Protein AF-A0A7S1HFX6-F1 (afdb_monomer_lite)

Secondary structure (DSSP, 8-state):
----SEEE----SS-GGGTGGG--HHHHHHHHHTT-EEEE-TTHHHHHHHHHHHSTT---EE---TTTTSS--GGGT---HHHHHHHHHHHHT-----------SSSS------

Radius of gyration: 17.2 Å; chains: 1; bounding box: 52×28×39 Å

InterPro domains:
  IPR003507 Peptidase family S66 [PTHR30237] (2-89)
  IPR027478 Murein tetrapeptide carboxypeptidase, N-terminal [G3DSA:3.40.50.10740] (1-94)
  IPR029062 Class I glutamine amidotransferase-like [SSF52317] (4-95)
  IPR040449 LD-carboxypeptidase, N-terminal [PF02016] (6-55)

pLDDT: mean 91.4, std 12.73, range [41.59, 98.62]

Organism: Hemiselmis andersenii (NCBI:txid464988)

Structure (mmCIF, N/CA/C/O backbone):
data_AF-A0A7S1HFX6-F1
#
_entry.id   AF-A0A7S1HFX6-F1
#
loop_
_atom_site.group_PDB
_atom_site.id
_atom_site.type_symbol
_atom_site.label_atom_id
_atom_site.label_alt_id
_atom_site.label_comp_id
_atom_site.label_asym_id
_atom_site.label_entity_id
_atom_site.label_seq_id
_atom_site.pdbx_PDB_ins_code
_atom_site.Cartn_x
_atom_site.Cartn_y
_atom_site.Cartn_z
_atom_site.occupancy
_atom_site.B_iso_or_equiv
_atom_site.auth_seq_id
_atom_site.auth_comp_id
_atom_site.auth_asym_id
_atom_site.auth_atom_id
_atom_site.pdbx_PDB_model_num
ATOM 1 N N . ASP A 1 1 ? -19.623 -10.969 -1.581 1.00 61.53 1 ASP A N 1
ATOM 2 C CA . ASP A 1 1 ? -18.575 -10.639 -2.570 1.00 61.53 1 ASP A CA 1
ATOM 3 C C . ASP A 1 1 ? -17.332 -11.467 -2.302 1.00 61.53 1 ASP A C 1
ATOM 5 O O . ASP A 1 1 ? -17.150 -11.901 -1.168 1.00 61.53 1 ASP A O 1
ATOM 9 N N . ALA A 1 2 ? -16.518 -11.739 -3.324 1.00 69.69 2 ALA A N 1
ATOM 10 C CA . ALA A 1 2 ? -15.234 -12.410 -3.126 1.00 69.69 2 ALA A CA 1
ATOM 11 C C . ALA A 1 2 ? -14.317 -11.506 -2.284 1.00 69.69 2 ALA A C 1
ATOM 13 O O . ALA A 1 2 ? -14.243 -10.306 -2.547 1.00 69.69 2 ALA A O 1
ATOM 14 N N . ALA A 1 3 ? -13.641 -12.067 -1.281 1.00 81.50 3 ALA A N 1
ATOM 15 C CA . ALA A 1 3 ? -12.688 -11.346 -0.442 1.00 81.50 3 ALA A CA 1
ATOM 16 C C . ALA A 1 3 ? -11.266 -11.644 -0.945 1.00 81.50 3 ALA A C 1
ATOM 18 O O . ALA A 1 3 ? -10.726 -12.706 -0.625 1.00 81.50 3 ALA A O 1
ATOM 19 N N . PRO A 1 4 ? -10.664 -10.783 -1.788 1.00 92.88 4 PRO A N 1
ATOM 20 C CA . PRO A 1 4 ? -9.302 -11.011 -2.239 1.00 92.88 4 PRO A CA 1
ATOM 21 C C . PRO A 1 4 ? -8.341 -10.869 -1.057 1.00 92.88 4 PRO A C 1
ATOM 23 O O . PRO A 1 4 ? -8.528 -10.015 -0.188 1.00 92.88 4 PRO A O 1
ATOM 26 N N . SER A 1 5 ? -7.274 -11.665 -1.048 1.00 95.50 5 SER A N 1
ATOM 27 C CA . SER A 1 5 ? -6.205 -11.520 -0.053 1.00 95.50 5 SER A CA 1
ATOM 28 C C . SER A 1 5 ? -5.451 -10.195 -0.212 1.00 95.50 5 SER A C 1
ATOM 30 O O . SER A 1 5 ? -4.955 -9.646 0.769 1.00 95.50 5 SER A O 1
ATOM 32 N N . VAL A 1 6 ? -5.390 -9.660 -1.438 1.00 97.50 6 VAL A N 1
ATOM 33 C CA . VAL A 1 6 ? -4.736 -8.387 -1.762 1.00 97.50 6 VAL A CA 1
ATOM 34 C C . VAL A 1 6 ? -5.611 -7.566 -2.711 1.00 97.50 6 VAL A C 1
ATOM 36 O O . VAL A 1 6 ? -6.020 -8.054 -3.762 1.00 97.50 6 VAL A O 1
ATOM 39 N N . ALA A 1 7 ? -5.863 -6.309 -2.349 1.00 97.25 7 ALA A N 1
ATOM 40 C CA . ALA A 1 7 ? -6.432 -5.281 -3.214 1.00 97.25 7 ALA A CA 1
ATOM 41 C C . ALA A 1 7 ? -5.319 -4.282 -3.573 1.00 97.25 7 ALA A C 1
ATOM 43 O O . ALA A 1 7 ? -4.963 -3.424 -2.766 1.00 97.25 7 ALA A O 1
ATOM 44 N N . LEU A 1 8 ? -4.738 -4.432 -4.766 1.00 98.06 8 LEU A N 1
ATOM 45 C CA . LEU A 1 8 ? -3.589 -3.650 -5.228 1.00 98.06 8 LEU A CA 1
ATOM 46 C C . LEU A 1 8 ? -4.054 -2.468 -6.086 1.00 98.06 8 LEU A C 1
ATOM 48 O O . LEU A 1 8 ? -4.751 -2.663 -7.084 1.00 98.06 8 LEU A O 1
ATOM 52 N N . ALA A 1 9 ? -3.670 -1.246 -5.720 1.00 98.12 9 ALA A N 1
ATOM 53 C CA . ALA A 1 9 ? -3.963 -0.078 -6.541 1.00 98.12 9 ALA A CA 1
ATOM 54 C C . ALA A 1 9 ? -3.203 -0.140 -7.871 1.00 98.12 9 ALA A C 1
ATOM 56 O O . ALA A 1 9 ? -2.035 -0.521 -7.934 1.00 98.12 9 ALA A O 1
ATOM 57 N N . THR A 1 10 ? -3.878 0.242 -8.955 1.00 97.69 10 THR A N 1
ATOM 58 C CA . THR A 1 10 ? -3.295 0.167 -10.297 1.00 97.69 10 THR A CA 1
ATOM 59 C C . THR A 1 10 ? -2.229 1.231 -10.511 1.00 97.69 10 THR A C 1
ATOM 61 O O . THR A 1 10 ? -1.161 0.927 -11.025 1.00 97.69 10 THR A O 1
ATOM 64 N N . ARG A 1 11 ? -2.498 2.467 -10.094 1.00 97.31 11 ARG A N 1
ATOM 65 C CA . ARG A 1 11 ? -1.602 3.614 -10.253 1.00 97.31 11 ARG A CA 1
ATOM 66 C C . ARG A 1 11 ? -1.871 4.675 -9.194 1.00 97.31 11 ARG A C 1
ATOM 68 O O . ARG A 1 11 ? -2.948 4.707 -8.599 1.00 97.31 11 ARG A O 1
ATOM 75 N N . GLY A 1 12 ? -0.923 5.593 -9.046 1.00 95.81 12 GLY A N 1
ATOM 76 C CA . GLY A 1 12 ? -1.138 6.866 -8.374 1.00 95.81 12 GLY A CA 1
ATOM 77 C C . GLY A 1 12 ? -1.764 7.902 -9.310 1.00 95.81 12 GLY A C 1
ATOM 78 O O . GLY A 1 12 ? -2.454 7.587 -10.287 1.00 95.81 12 GLY A O 1
ATOM 79 N N . GLY A 1 13 ? -1.458 9.172 -9.062 1.00 96.44 13 GLY A N 1
ATOM 80 C CA . GLY A 1 13 ? -1.929 10.295 -9.868 1.00 96.44 13 GLY A CA 1
ATOM 81 C C . GLY A 1 13 ? -2.791 11.238 -9.048 1.00 96.44 13 GLY A C 1
ATOM 82 O O . GLY A 1 13 ? -2.300 11.837 -8.099 1.00 96.44 13 GLY A O 1
ATOM 83 N N . TYR A 1 14 ? -4.047 11.411 -9.452 1.00 97.31 14 TYR A N 1
ATOM 84 C CA . TYR A 1 14 ? -4.958 12.334 -8.791 1.00 97.31 14 TYR A CA 1
ATOM 85 C C . TYR A 1 14 ? -6.418 11.954 -9.030 1.00 97.31 14 TYR A C 1
ATOM 87 O O . TYR A 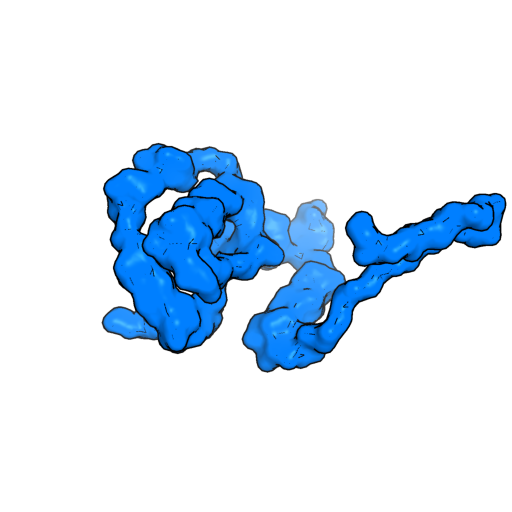1 14 ? -6.864 11.839 -10.174 1.00 97.31 14 TYR A O 1
ATOM 95 N N . GLY A 1 15 ? -7.183 11.839 -7.950 1.00 96.88 15 GLY A N 1
ATOM 96 C CA . GLY A 1 15 ? -8.631 11.686 -8.019 1.00 96.88 15 GLY A CA 1
ATOM 97 C C . GLY A 1 15 ? -9.279 11.220 -6.725 1.00 96.88 15 GLY A C 1
ATOM 98 O O . GLY A 1 15 ? -10.425 11.586 -6.482 1.00 96.88 15 GLY A O 1
ATOM 99 N N . LEU A 1 16 ? -8.568 10.484 -5.867 1.00 97.19 16 LEU A N 1
ATOM 100 C CA . LEU A 1 16 ? -9.168 9.895 -4.665 1.00 97.19 16 LEU A CA 1
ATOM 101 C C . LEU A 1 16 ? -9.713 10.932 -3.693 1.00 97.19 16 LEU A C 1
ATOM 103 O O . LEU A 1 16 ? -10.779 10.725 -3.121 1.00 97.19 16 LEU A O 1
ATOM 107 N N . THR A 1 17 ? -9.051 12.083 -3.579 1.00 97.19 17 THR A N 1
ATOM 108 C CA . THR A 1 17 ? -9.535 13.214 -2.769 1.00 97.19 17 THR A CA 1
ATOM 109 C C . THR A 1 17 ? -10.933 13.699 -3.166 1.00 97.19 17 THR A C 1
ATOM 111 O O . THR A 1 17 ? -11.644 14.236 -2.324 1.00 97.19 17 THR A O 1
ATOM 114 N N . ARG A 1 18 ? -11.363 13.473 -4.414 1.00 97.94 18 ARG A N 1
ATOM 115 C CA . ARG A 1 18 ? -12.700 13.835 -4.921 1.00 97.94 18 ARG A CA 1
ATOM 116 C C . ARG A 1 18 ? -13.777 12.795 -4.623 1.00 97.94 18 ARG A C 1
ATOM 118 O O . ARG A 1 18 ? -14.937 13.034 -4.935 1.00 97.94 18 ARG A O 1
ATOM 125 N N . LEU A 1 19 ? -13.377 11.629 -4.124 1.00 97.19 19 LEU A N 1
ATOM 126 C CA . LEU A 1 19 ? -14.255 10.487 -3.889 1.00 97.19 19 LEU A CA 1
ATOM 127 C C . LEU A 1 19 ? -14.398 10.164 -2.400 1.00 97.19 19 LEU A C 1
ATOM 129 O O . LEU A 1 19 ? -15.217 9.318 -2.059 1.00 97.19 19 LEU A O 1
ATOM 133 N N . LEU A 1 20 ? -13.611 10.793 -1.515 1.00 97.25 20 LEU A N 1
ATOM 134 C CA . LEU A 1 20 ? -13.553 10.444 -0.087 1.00 97.25 20 LEU A CA 1
ATOM 135 C C . LEU A 1 20 ? -14.917 10.526 0.612 1.00 97.25 20 LEU A C 1
ATOM 137 O O . LEU A 1 20 ? -15.191 9.730 1.506 1.00 97.25 20 LEU A O 1
ATOM 141 N N . ASP A 1 21 ? -15.774 11.457 0.197 1.00 96.94 21 ASP A N 1
ATOM 142 C CA . ASP A 1 21 ? -17.133 11.643 0.716 1.00 96.94 21 ASP A CA 1
ATOM 143 C C . ASP A 1 21 ? -18.119 10.552 0.264 1.00 96.94 21 ASP A C 1
ATOM 145 O O . ASP A 1 21 ? -19.181 10.389 0.862 1.00 96.94 21 ASP A O 1
ATOM 149 N N . GLN A 1 22 ? -17.756 9.781 -0.760 1.00 97.88 22 GLN A N 1
ATOM 150 C CA . GLN A 1 22 ? -18.557 8.698 -1.334 1.00 97.88 22 GLN A CA 1
ATOM 151 C C . GLN A 1 22 ? -18.067 7.305 -0.911 1.00 97.88 22 GLN A C 1
ATOM 153 O O . GLN A 1 22 ? -18.690 6.299 -1.255 1.00 97.88 22 GLN A O 1
ATOM 158 N N . ILE A 1 23 ? -16.949 7.218 -0.183 1.00 97.69 23 ILE A N 1
ATOM 159 C CA . ILE A 1 23 ? -16.389 5.941 0.256 1.00 97.69 23 ILE A CA 1
ATOM 160 C C . ILE A 1 23 ? -17.225 5.344 1.391 1.00 97.69 23 ILE A C 1
ATOM 162 O O . ILE A 1 23 ? -17.433 5.947 2.443 1.00 97.69 23 ILE A O 1
ATOM 166 N N . ASP A 1 24 ? -17.618 4.084 1.214 1.00 97.50 24 ASP A N 1
ATOM 167 C CA . ASP A 1 24 ? -18.149 3.260 2.295 1.00 97.50 24 ASP A CA 1
ATOM 168 C C . ASP A 1 24 ? -17.001 2.730 3.173 1.00 97.50 24 ASP A C 1
ATOM 170 O O . ASP A 1 24 ? -16.465 1.631 2.985 1.00 97.50 24 ASP A O 1
ATOM 174 N N . TRP A 1 25 ? -16.618 3.534 4.164 1.00 98.00 25 TRP A N 1
ATOM 175 C CA . TRP A 1 25 ? -15.583 3.189 5.144 1.00 98.00 25 TRP A CA 1
ATOM 176 C C . TRP A 1 25 ? -15.944 1.958 5.992 1.00 98.00 25 TRP A C 1
ATOM 178 O O . TRP A 1 25 ? -15.060 1.277 6.525 1.00 98.00 25 TRP A O 1
ATOM 188 N N . GLY A 1 26 ? -17.241 1.655 6.123 1.00 97.62 26 GLY A N 1
ATOM 189 C CA . GLY A 1 26 ? -17.759 0.464 6.790 1.00 97.62 26 GLY A CA 1
ATOM 190 C C . GLY A 1 26 ? -17.300 -0.803 6.077 1.00 97.62 26 GLY A C 1
ATOM 191 O O . GLY A 1 26 ? -16.662 -1.671 6.685 1.00 97.62 26 GLY A O 1
ATOM 192 N N . ARG A 1 27 ? -17.552 -0.858 4.766 1.00 96.31 27 ARG A N 1
ATOM 193 C CA . ARG A 1 27 ? -17.183 -1.988 3.902 1.00 96.31 27 ARG A CA 1
ATOM 194 C C . ARG A 1 27 ? -15.678 -2.155 3.751 1.00 96.31 27 ARG A C 1
ATOM 196 O O . ARG A 1 27 ? -15.202 -3.288 3.816 1.00 96.31 27 ARG A O 1
ATOM 203 N N . ILE A 1 28 ? -14.922 -1.063 3.615 1.00 96.88 28 ILE A N 1
ATOM 204 C CA . ILE A 1 28 ? -13.454 -1.154 3.551 1.00 96.88 28 ILE A CA 1
ATOM 205 C C . ILE A 1 28 ? -12.904 -1.757 4.844 1.00 96.88 28 ILE A C 1
ATOM 207 O O . ILE A 1 28 ? -12.166 -2.740 4.785 1.00 96.88 28 ILE A O 1
ATOM 211 N N . GLY A 1 29 ? -13.292 -1.236 6.012 1.00 97.50 29 GLY A N 1
ATOM 212 C CA . GLY A 1 29 ? -12.785 -1.783 7.271 1.00 97.50 29 GLY A CA 1
ATOM 213 C C . GLY A 1 29 ? -13.208 -3.237 7.503 1.00 97.50 29 GLY A C 1
ATOM 214 O O . GLY A 1 29 ? -12.376 -4.034 7.920 1.00 97.50 29 GLY A O 1
ATOM 215 N N . HIS A 1 30 ? -14.437 -3.614 7.124 1.00 96.75 30 HIS A N 1
ATOM 216 C CA . HIS A 1 30 ? -14.870 -5.015 7.162 1.00 96.75 30 HIS A CA 1
ATOM 217 C C . HIS A 1 30 ? -13.966 -5.912 6.303 1.00 96.75 30 HIS A C 1
ATOM 219 O O . HIS A 1 30 ? -13.562 -6.976 6.760 1.00 96.75 30 HIS A O 1
ATOM 225 N N . SER A 1 31 ? -13.588 -5.482 5.092 1.00 97.12 31 SER A N 1
ATOM 226 C CA . SER A 1 31 ? -12.674 -6.264 4.245 1.00 97.12 31 SER A CA 1
ATOM 227 C C . SER A 1 31 ? -11.297 -6.468 4.889 1.00 97.12 31 SER A C 1
ATOM 229 O O . SER A 1 31 ? -10.754 -7.568 4.835 1.00 97.12 31 SER A O 1
ATOM 231 N N . ILE A 1 32 ? -10.761 -5.442 5.559 1.00 97.19 32 ILE A N 1
ATOM 232 C CA . ILE A 1 32 ? -9.459 -5.502 6.238 1.00 97.19 32 ILE A CA 1
ATOM 233 C C . ILE A 1 32 ? -9.516 -6.452 7.435 1.00 97.19 32 ILE A C 1
ATOM 235 O O . ILE A 1 32 ? -8.647 -7.307 7.584 1.00 97.19 32 ILE A O 1
ATOM 239 N N . GLU A 1 33 ? -10.572 -6.360 8.245 1.00 96.62 33 GLU A N 1
ATOM 240 C CA . GLU A 1 33 ? -10.823 -7.268 9.374 1.00 96.62 33 GLU A CA 1
ATOM 241 C C . GLU A 1 33 ? -10.953 -8.734 8.921 1.00 96.62 33 GLU A C 1
ATOM 243 O O . GLU A 1 33 ? -10.640 -9.646 9.683 1.00 96.62 33 GLU A O 1
ATOM 248 N N . HIS A 1 34 ? -11.361 -8.962 7.668 1.00 95.81 34 HIS A N 1
ATOM 249 C CA . HIS A 1 34 ? -11.482 -10.288 7.053 1.00 95.81 34 HIS A CA 1
ATOM 250 C C . HIS A 1 34 ? -10.273 -10.666 6.180 1.00 95.81 34 HIS A C 1
ATOM 252 O O . HIS A 1 34 ? -10.331 -11.631 5.418 1.00 95.81 34 HIS A O 1
ATOM 258 N N . GLY A 1 35 ? -9.159 -9.943 6.313 1.00 95.19 35 GLY A N 1
ATOM 259 C CA . GLY A 1 35 ? -7.867 -10.331 5.752 1.00 95.19 35 GLY A CA 1
ATOM 260 C C . GLY A 1 35 ? -7.528 -9.734 4.387 1.00 95.19 35 GLY A C 1
ATOM 261 O O . GLY A 1 35 ? -6.472 -10.061 3.845 1.00 95.19 35 GLY A O 1
ATOM 262 N N . THR A 1 36 ? -8.353 -8.846 3.824 1.00 97.50 36 THR A N 1
ATOM 263 C CA . THR A 1 36 ? -7.977 -8.117 2.605 1.00 97.50 36 THR A CA 1
ATOM 264 C C . THR A 1 36 ? -6.914 -7.069 2.918 1.00 97.50 36 THR A C 1
ATOM 266 O O . THR A 1 36 ? -7.147 -6.110 3.655 1.00 97.50 36 THR A O 1
ATOM 269 N N . ARG A 1 37 ? -5.747 -7.205 2.290 1.00 97.50 37 ARG A N 1
ATOM 270 C CA . ARG A 1 37 ? -4.662 -6.222 2.366 1.00 97.50 37 ARG A CA 1
ATOM 271 C C . ARG A 1 37 ? -4.802 -5.222 1.226 1.00 97.50 37 ARG A C 1
ATOM 273 O O . ARG A 1 37 ? -4.572 -5.563 0.070 1.00 97.50 37 ARG A O 1
ATOM 280 N N . TRP A 1 38 ? -5.196 -3.995 1.546 1.00 98.06 38 TRP A N 1
ATOM 281 C CA . TRP A 1 38 ? -5.209 -2.886 0.589 1.00 98.06 38 TRP A CA 1
ATOM 282 C C . TRP A 1 38 ? -3.801 -2.311 0.464 1.00 98.06 38 TRP A C 1
ATOM 284 O O . 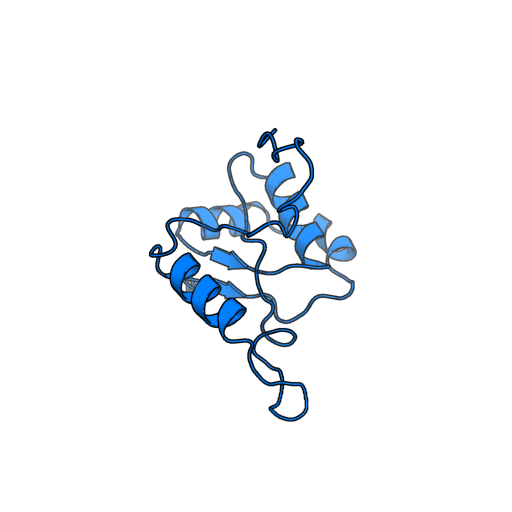TRP A 1 38 ? -3.220 -1.950 1.487 1.00 98.06 38 TRP A O 1
ATOM 294 N N . VAL A 1 39 ? -3.260 -2.245 -0.754 1.00 98.62 39 VAL A N 1
ATOM 295 C CA . VAL A 1 39 ? -1.861 -1.874 -1.015 1.00 98.62 39 VAL A CA 1
ATOM 296 C C . VAL A 1 39 ? -1.774 -0.778 -2.077 1.00 98.62 39 VAL A C 1
ATOM 298 O O . VAL A 1 39 ? -2.405 -0.873 -3.131 1.00 98.62 39 VAL A O 1
ATOM 301 N N . GLY A 1 40 ? -0.951 0.233 -1.812 1.00 98.44 40 GLY A N 1
ATOM 302 C CA . GLY A 1 40 ? -0.476 1.197 -2.807 1.00 98.44 40 GLY A CA 1
ATOM 303 C C . GLY A 1 40 ? 0.167 2.424 -2.162 1.00 98.44 40 GLY A C 1
ATOM 304 O O . GLY A 1 40 ? 0.210 2.538 -0.937 1.00 98.44 40 GLY A O 1
ATOM 305 N N . TYR A 1 41 ? 0.637 3.359 -2.985 1.00 98.19 41 TYR A N 1
ATOM 306 C CA . TYR A 1 41 ? 1.205 4.644 -2.558 1.00 98.19 41 TYR A CA 1
ATOM 307 C C . TYR A 1 41 ? 0.720 5.788 -3.466 1.00 98.19 41 TYR A C 1
ATOM 309 O O . TYR A 1 41 ? -0.170 5.600 -4.300 1.00 98.19 41 TYR A O 1
ATOM 317 N N . SER A 1 42 ? 1.297 6.985 -3.312 1.00 97.94 42 SER A N 1
ATOM 318 C CA . SER A 1 42 ? 0.947 8.184 -4.091 1.00 97.94 42 SER A CA 1
ATOM 319 C C . SER A 1 42 ? -0.478 8.672 -3.770 1.00 97.94 42 SER A C 1
ATOM 321 O O . SER A 1 42 ? -0.793 8.865 -2.600 1.00 97.94 42 SER A O 1
ATOM 323 N N . ASP A 1 43 ? -1.356 8.890 -4.755 1.00 97.94 43 ASP A N 1
ATOM 324 C CA . ASP A 1 43 ? -2.736 9.371 -4.523 1.00 97.94 43 ASP A CA 1
ATOM 325 C C . ASP A 1 43 ? -3.529 8.465 -3.561 1.00 97.94 43 ASP A C 1
ATOM 327 O O . ASP A 1 43 ? -4.408 8.940 -2.839 1.00 97.94 43 ASP A O 1
ATOM 331 N N . LEU A 1 44 ? -3.179 7.170 -3.480 1.00 98.00 44 LEU A N 1
ATOM 332 C CA . LEU A 1 44 ? -3.802 6.231 -2.544 1.00 98.00 44 LEU A CA 1
ATOM 333 C C . LEU A 1 44 ? -3.622 6.643 -1.076 1.00 98.00 44 LEU A C 1
ATOM 335 O O . LEU A 1 44 ? -4.478 6.325 -0.253 1.00 98.00 44 LEU A O 1
ATOM 339 N N . THR A 1 45 ? -2.591 7.425 -0.748 1.00 98.38 45 THR A N 1
ATOM 340 C CA . THR A 1 45 ? -2.373 7.975 0.598 1.00 98.38 45 THR A CA 1
ATOM 341 C C . THR A 1 45 ? -3.588 8.758 1.110 1.00 98.38 45 THR A C 1
ATOM 343 O O . THR A 1 45 ? -3.881 8.728 2.305 1.00 98.38 45 THR A O 1
ATOM 346 N N . ALA A 1 46 ? -4.363 9.402 0.227 1.00 98.25 46 ALA A N 1
ATOM 347 C CA . ALA A 1 46 ? -5.609 10.064 0.617 1.00 98.25 46 ALA A CA 1
ATOM 348 C C . ALA A 1 46 ? -6.643 9.070 1.179 1.00 98.25 46 ALA A C 1
ATOM 350 O O . ALA A 1 46 ? -7.270 9.338 2.205 1.00 98.25 46 ALA A O 1
ATOM 351 N N . LEU A 1 47 ? -6.786 7.903 0.543 1.00 98.06 47 LEU A N 1
ATOM 352 C CA . LEU A 1 47 ? -7.669 6.830 1.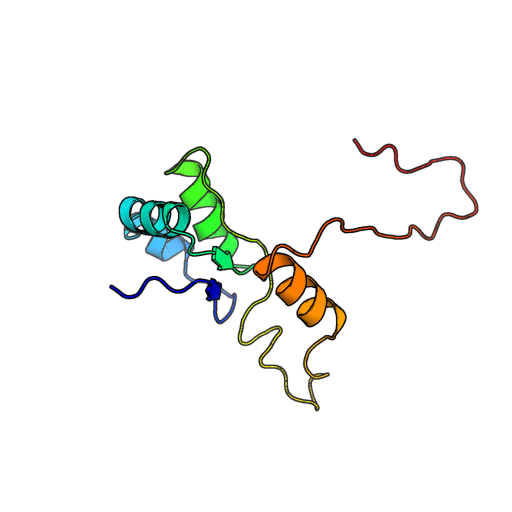003 1.00 98.06 47 LEU A CA 1
ATOM 353 C C . LEU A 1 47 ? -7.155 6.200 2.305 1.00 98.06 47 LEU A C 1
ATOM 355 O O . LEU A 1 47 ? -7.949 5.943 3.208 1.00 98.06 47 LEU A O 1
ATOM 359 N N . GLN A 1 48 ? -5.839 5.994 2.424 1.00 98.31 48 GLN A N 1
ATOM 360 C CA . GLN A 1 48 ? -5.207 5.442 3.630 1.00 98.31 48 GLN A CA 1
ATOM 361 C C . GLN A 1 48 ? -5.453 6.344 4.848 1.00 98.31 48 GLN A C 1
ATOM 363 O O . GLN A 1 48 ? -5.915 5.877 5.890 1.00 98.31 48 GLN A O 1
ATOM 368 N N . ASN A 1 49 ? -5.226 7.650 4.695 1.00 98.25 49 ASN A N 1
ATOM 369 C CA . ASN A 1 49 ? -5.484 8.632 5.746 1.00 98.25 49 ASN A CA 1
ATOM 370 C C . ASN A 1 49 ? -6.978 8.737 6.077 1.00 98.25 49 ASN A C 1
ATOM 372 O O . ASN A 1 49 ? -7.343 8.822 7.250 1.00 98.25 49 ASN A O 1
ATOM 376 N N . GLY A 1 50 ? -7.847 8.682 5.061 1.00 98.00 50 GLY A N 1
ATOM 377 C CA . GLY A 1 50 ? -9.296 8.625 5.257 1.00 98.00 50 GLY A CA 1
ATOM 378 C C . GLY A 1 50 ? -9.719 7.409 6.084 1.00 98.00 50 GLY A C 1
ATOM 379 O O . GLY A 1 50 ? -10.470 7.553 7.049 1.00 98.00 50 GLY A O 1
ATOM 380 N N . LEU A 1 51 ? -9.168 6.224 5.797 1.00 98.44 51 LEU A N 1
ATOM 381 C CA . LEU A 1 51 ? -9.445 5.028 6.590 1.00 98.44 51 LEU A CA 1
ATOM 382 C C . LEU A 1 51 ? -9.029 5.221 8.049 1.00 98.44 51 LEU A C 1
ATOM 384 O O . LEU A 1 51 ? -9.838 4.951 8.930 1.00 98.44 51 LEU A O 1
ATOM 388 N N . ILE A 1 52 ? -7.814 5.707 8.313 1.00 97.94 52 ILE A N 1
ATOM 389 C CA . ILE A 1 52 ? -7.324 5.925 9.686 1.00 97.94 52 ILE A CA 1
ATOM 390 C C . ILE A 1 52 ? -8.238 6.904 10.441 1.00 97.94 52 ILE A C 1
ATOM 392 O O . ILE A 1 52 ? -8.541 6.691 11.619 1.00 97.94 52 ILE A O 1
ATOM 396 N N . ALA A 1 53 ? -8.725 7.948 9.764 1.00 97.62 53 ALA A N 1
ATOM 397 C CA . ALA A 1 53 ? -9.644 8.923 10.345 1.00 97.62 53 ALA A CA 1
ATOM 398 C C . ALA A 1 53 ? -11.023 8.322 10.682 1.00 97.62 53 ALA A C 1
ATOM 400 O O . ALA A 1 53 ? -11.587 8.628 11.735 1.00 97.62 53 ALA A O 1
ATOM 401 N N . HIS A 1 54 ? -11.560 7.455 9.819 1.00 97.94 54 HIS A N 1
ATOM 402 C CA . HIS A 1 54 ? -12.904 6.885 9.968 1.00 97.94 54 HIS A CA 1
ATOM 403 C C . HIS A 1 54 ? -12.948 5.547 10.729 1.00 97.94 54 HIS A C 1
ATOM 405 O O . HIS A 1 54 ? -13.989 5.188 11.281 1.00 97.94 54 HIS A O 1
ATOM 411 N N . ARG A 1 55 ? -11.844 4.794 10.774 1.00 97.69 55 ARG A N 1
ATOM 412 C CA . ARG A 1 55 ? -11.737 3.439 11.340 1.00 97.69 55 ARG A CA 1
ATOM 413 C C . ARG A 1 55 ? -10.459 3.302 12.170 1.00 97.69 55 ARG A C 1
ATOM 415 O O . ARG A 1 55 ? -9.457 2.743 11.732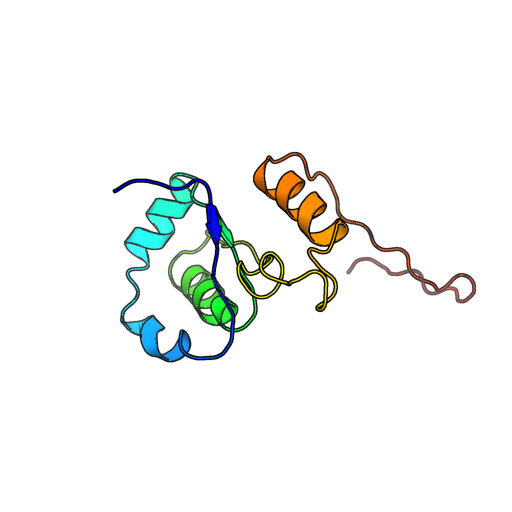 1.00 97.69 55 ARG A O 1
ATOM 422 N N . LYS A 1 56 ? -10.513 3.804 13.406 1.00 95.50 56 LYS A N 1
ATOM 423 C CA . LYS A 1 56 ? -9.392 3.741 14.357 1.00 95.50 56 LYS A CA 1
ATOM 424 C C . LYS A 1 56 ? -8.900 2.305 14.552 1.00 95.50 56 LYS A C 1
ATOM 426 O O . LYS A 1 56 ? -9.702 1.398 14.747 1.00 95.50 56 LYS A O 1
ATOM 431 N N . GLY A 1 57 ? -7.581 2.130 14.552 1.00 96.81 57 GLY A N 1
ATOM 432 C CA . GLY A 1 57 ? -6.934 0.826 14.722 1.00 96.81 57 GLY A CA 1
ATOM 433 C C . GLY A 1 57 ? -6.830 -0.004 13.441 1.00 96.81 57 GLY A C 1
ATOM 434 O O . GLY A 1 57 ? -6.182 -1.044 13.470 1.00 96.81 57 GLY A O 1
ATOM 435 N N . LEU A 1 58 ? -7.410 0.451 12.324 1.00 97.94 58 LEU A N 1
ATOM 436 C CA . LEU A 1 58 ? -7.203 -0.158 11.012 1.00 97.94 58 LEU A CA 1
ATOM 437 C C . LEU A 1 58 ? -6.201 0.655 10.190 1.00 97.94 58 LEU A C 1
ATOM 439 O O . LEU A 1 58 ? -6.133 1.880 10.293 1.00 97.94 58 LEU A O 1
ATOM 443 N N . ALA A 1 59 ? -5.445 -0.045 9.348 1.00 97.25 59 ALA A N 1
ATOM 444 C CA . ALA A 1 59 ? -4.485 0.543 8.428 1.00 97.25 59 ALA A CA 1
ATOM 445 C C . ALA A 1 59 ? -4.470 -0.224 7.101 1.00 97.25 59 ALA A C 1
ATOM 447 O O . ALA A 1 59 ? -4.859 -1.390 7.023 1.00 97.25 59 ALA A O 1
ATOM 448 N N . MET A 1 60 ? -4.007 0.460 6.060 1.00 97.88 60 MET A N 1
ATOM 449 C CA . MET A 1 60 ? -3.668 -0.128 4.766 1.00 97.88 60 MET A CA 1
ATOM 450 C C . MET A 1 60 ? -2.144 -0.211 4.630 1.00 97.88 60 MET A C 1
ATOM 452 O O . MET A 1 60 ? -1.408 0.413 5.393 1.00 97.88 60 MET A 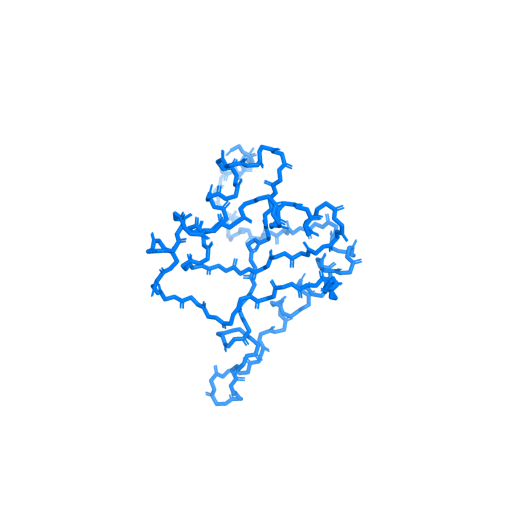O 1
ATOM 456 N N . TRP A 1 61 ? -1.673 -0.941 3.626 1.00 97.69 61 TRP A N 1
ATOM 457 C CA . TRP A 1 61 ? -0.256 -1.076 3.317 1.00 97.69 61 TRP A CA 1
ATOM 458 C C . TRP A 1 61 ? 0.190 0.030 2.360 1.00 97.69 61 TRP A C 1
ATOM 460 O O . TRP A 1 61 ? -0.357 0.171 1.263 1.00 97.69 61 TRP A O 1
ATOM 470 N N . SER A 1 62 ? 1.217 0.782 2.758 1.00 97.31 62 SER A N 1
ATOM 471 C CA . SER A 1 62 ? 1.974 1.624 1.831 1.00 97.31 62 SER A CA 1
ATOM 472 C C . SER A 1 62 ? 2.974 0.739 1.093 1.00 97.31 62 SER A C 1
ATOM 474 O O . SER A 1 62 ? 3.921 0.240 1.696 1.00 97.31 62 SER A O 1
ATOM 476 N N . GLY A 1 63 ? 2.713 0.466 -0.181 1.00 97.06 63 GLY A N 1
ATOM 477 C CA . GLY A 1 63 ? 3.452 -0.520 -0.973 1.00 97.06 63 GLY A CA 1
ATOM 478 C C . GLY A 1 63 ? 3.241 -0.314 -2.472 1.00 97.06 63 GLY A C 1
ATOM 479 O O . GLY A 1 63 ? 2.593 0.664 -2.832 1.00 97.06 63 GLY A O 1
ATOM 480 N N . PRO A 1 64 ? 3.768 -1.199 -3.335 1.00 98.19 64 PRO A N 1
ATOM 481 C CA . PRO A 1 64 ? 3.840 -0.985 -4.782 1.00 98.19 64 PRO A CA 1
ATOM 482 C C . PRO A 1 64 ? 2.471 -0.819 -5.458 1.00 98.19 64 PRO A C 1
ATOM 484 O O . PRO A 1 64 ? 1.427 -1.189 -4.918 1.00 98.19 64 PRO A O 1
ATOM 487 N N . LEU A 1 65 ? 2.489 -0.276 -6.670 1.00 98.31 65 LEU A N 1
ATOM 488 C CA . LEU A 1 65 ? 1.367 -0.111 -7.585 1.00 98.31 65 LEU A CA 1
ATOM 489 C C . LEU A 1 65 ? 1.479 -1.106 -8.743 1.00 98.31 65 LEU A C 1
ATOM 491 O O . LEU A 1 65 ? 2.567 -1.414 -9.232 1.00 98.31 65 LEU A O 1
ATOM 495 N N . ALA A 1 66 ? 0.334 -1.586 -9.229 1.00 97.81 66 ALA A N 1
ATOM 496 C CA . ALA A 1 66 ? 0.312 -2.628 -10.252 1.00 97.81 66 ALA A CA 1
ATOM 497 C C . ALA A 1 66 ? 0.959 -2.182 -11.573 1.00 97.81 66 ALA A C 1
ATOM 499 O O . ALA A 1 66 ? 1.703 -2.950 -12.170 1.00 97.81 66 ALA A O 1
ATOM 500 N N . CYS A 1 67 ? 0.678 -0.962 -12.038 1.00 96.94 67 CYS A N 1
ATOM 501 C CA . CYS A 1 67 ? 1.215 -0.447 -13.295 1.00 96.94 67 CYS A CA 1
ATOM 502 C C . CYS A 1 67 ? 2.627 0.118 -13.128 1.00 96.94 67 CYS A C 1
ATOM 504 O O . CYS A 1 67 ? 3.484 -0.173 -13.956 1.00 96.94 67 CYS A O 1
ATOM 506 N N . ASP A 1 68 ? 2.866 0.897 -12.070 1.00 95.06 68 ASP A N 1
ATOM 507 C CA . ASP A 1 68 ? 4.113 1.658 -11.935 1.00 95.06 68 ASP A CA 1
ATOM 508 C C . ASP A 1 68 ? 5.294 0.793 -11.458 1.00 95.06 68 ASP A C 1
ATOM 510 O O . ASP A 1 68 ? 6.427 1.092 -11.826 1.00 95.06 68 ASP A O 1
ATOM 514 N N . ASP A 1 69 ? 5.055 -0.295 -10.711 1.00 97.19 69 ASP A N 1
ATOM 515 C CA . ASP A 1 69 ? 6.135 -1.150 -10.185 1.00 97.19 69 ASP A CA 1
ATOM 516 C C . ASP A 1 69 ? 6.146 -2.558 -10.792 1.00 97.19 69 ASP A C 1
ATOM 518 O O . ASP A 1 69 ? 7.212 -3.085 -11.107 1.00 97.19 69 ASP A O 1
ATOM 522 N N . PHE A 1 70 ? 4.974 -3.168 -11.006 1.00 97.81 70 PHE A N 1
ATOM 523 C CA . PHE A 1 70 ? 4.873 -4.524 -11.573 1.00 97.81 70 PHE A CA 1
ATOM 524 C C . PHE A 1 70 ? 4.536 -4.565 -13.069 1.00 97.81 70 PHE A C 1
ATOM 526 O O . PHE A 1 70 ? 4.613 -5.627 -13.684 1.00 97.81 70 PHE A O 1
ATOM 533 N N . GLY A 1 71 ? 4.160 -3.429 -13.660 1.00 96.50 71 GLY A N 1
ATOM 534 C CA . GLY A 1 71 ? 3.728 -3.323 -15.055 1.00 96.50 71 GLY A CA 1
ATOM 535 C C . GLY A 1 71 ? 4.797 -2.805 -16.014 1.00 96.50 71 GLY A C 1
ATOM 536 O O . GLY A 1 71 ? 4.514 -2.664 -17.203 1.00 96.50 71 GLY A O 1
ATOM 537 N N . ARG A 1 72 ? 6.002 -2.507 -15.515 1.00 94.94 72 ARG A N 1
ATOM 538 C CA . ARG A 1 72 ? 7.106 -1.953 -16.307 1.00 94.94 72 ARG A CA 1
ATOM 539 C C . ARG A 1 72 ? 7.605 -2.972 -17.324 1.00 94.94 72 ARG A C 1
ATOM 541 O O . ARG A 1 72 ? 7.869 -4.126 -16.990 1.00 94.94 72 ARG A O 1
ATOM 548 N N . SER A 1 73 ? 7.778 -2.532 -18.565 1.00 96.50 73 SER A N 1
ATOM 549 C CA . SER A 1 73 ? 8.434 -3.335 -19.596 1.00 96.50 73 SER A CA 1
ATOM 550 C C . SER A 1 73 ? 9.937 -3.467 -19.335 1.00 96.50 73 SER A C 1
ATOM 552 O O . SER A 1 73 ? 10.536 -2.643 -18.645 1.00 96.50 73 SER A O 1
ATOM 554 N N . GLU A 1 74 ? 10.584 -4.4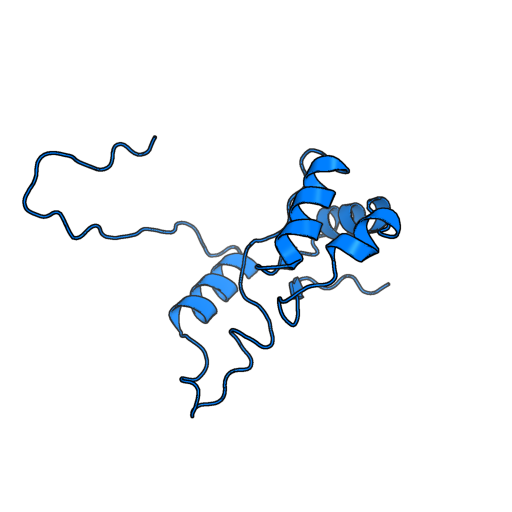49 -19.967 1.00 95.75 74 GLU A N 1
ATOM 555 C CA . GLU A 1 74 ? 12.051 -4.591 -19.938 1.00 95.75 74 GLU A CA 1
ATOM 556 C C . GLU A 1 74 ? 12.772 -3.308 -20.389 1.00 95.75 74 GLU A C 1
ATOM 558 O O . GLU A 1 74 ? 13.788 -2.918 -19.820 1.00 95.75 74 GLU A O 1
ATOM 563 N N . ALA A 1 75 ? 12.214 -2.595 -21.375 1.00 96.44 75 ALA A N 1
ATOM 564 C CA . ALA A 1 75 ? 12.760 -1.322 -21.850 1.00 96.44 75 ALA A CA 1
ATOM 565 C C . ALA A 1 75 ? 12.666 -0.197 -20.800 1.00 96.44 75 ALA A C 1
ATOM 567 O O . ALA A 1 75 ? 13.464 0.737 -20.818 1.00 96.44 75 ALA A O 1
ATOM 568 N N . GLU A 1 76 ? 11.711 -0.294 -19.876 1.00 93.94 76 GLU A N 1
ATOM 569 C CA . GLU A 1 76 ? 11.516 0.625 -18.752 1.00 93.94 76 GLU A CA 1
ATOM 570 C C . GLU A 1 76 ? 12.245 0.152 -17.486 1.00 93.94 76 GLU A C 1
ATOM 572 O O . GLU A 1 76 ? 12.037 0.725 -16.418 1.00 93.94 76 GLU A O 1
ATOM 577 N N . GLY A 1 77 ? 13.102 -0.869 -17.585 1.00 93.75 77 GLY A N 1
ATOM 578 C CA . GLY A 1 77 ? 13.872 -1.420 -16.468 1.00 93.75 77 GLY A CA 1
ATOM 579 C C . GLY A 1 77 ? 13.238 -2.632 -15.782 1.00 93.75 77 GLY A C 1
ATOM 580 O O . GLY A 1 77 ? 13.798 -3.099 -14.796 1.00 93.75 77 GLY A O 1
ATOM 581 N N . GLY A 1 78 ? 12.115 -3.143 -16.298 1.00 95.69 78 GLY A N 1
ATOM 582 C CA . GLY A 1 78 ? 11.447 -4.339 -15.789 1.00 95.69 78 GLY A CA 1
ATOM 583 C C . GLY A 1 78 ? 10.925 -4.194 -14.357 1.00 95.69 78 GLY A C 1
ATOM 584 O O . GLY A 1 78 ? 10.808 -3.091 -13.815 1.00 95.69 78 GLY A O 1
ATOM 585 N N . VAL A 1 79 ? 10.588 -5.331 -13.750 1.00 97.50 79 VAL A N 1
ATOM 586 C CA . VAL A 1 79 ? 10.182 -5.401 -12.343 1.00 97.50 79 VAL A CA 1
ATOM 587 C C . VAL A 1 79 ? 11.424 -5.399 -11.460 1.00 97.50 79 VAL A C 1
ATOM 589 O O . VAL A 1 79 ? 12.262 -6.293 -11.566 1.00 97.50 79 VAL A O 1
ATOM 592 N N . ASP A 1 80 ? 11.507 -4.429 -10.553 1.00 97.06 80 ASP A N 1
ATOM 593 C CA . ASP A 1 80 ? 12.573 -4.370 -9.556 1.00 97.06 80 ASP A CA 1
ATOM 594 C C . ASP A 1 80 ? 12.496 -5.574 -8.602 1.00 97.06 80 ASP A C 1
ATOM 596 O O . ASP A 1 80 ? 11.473 -5.824 -7.955 1.00 97.06 80 ASP A O 1
ATOM 600 N N . GLU A 1 81 ? 13.589 -6.333 -8.522 1.00 96.69 81 GLU A N 1
ATOM 601 C CA . GLU A 1 81 ? 13.644 -7.582 -7.758 1.00 96.69 81 GLU A CA 1
ATOM 602 C C . GLU A 1 81 ? 13.467 -7.340 -6.258 1.00 96.69 81 GLU A C 1
ATOM 604 O O . GLU A 1 81 ? 12.745 -8.090 -5.606 1.00 96.69 81 GLU A O 1
ATOM 609 N N . VAL A 1 82 ? 14.043 -6.256 -5.727 1.00 95.06 82 VAL A N 1
ATOM 610 C CA . VAL A 1 82 ? 13.929 -5.903 -4.304 1.00 95.06 82 VAL A CA 1
ATOM 611 C C . VAL A 1 82 ? 12.475 -5.600 -3.950 1.00 95.06 82 VAL A C 1
ATOM 613 O O . VAL A 1 82 ? 11.944 -6.133 -2.979 1.00 95.06 82 VAL A O 1
ATOM 616 N N . THR A 1 83 ? 11.797 -4.796 -4.768 1.00 96.06 83 THR A N 1
ATOM 617 C CA . THR A 1 83 ? 10.381 -4.456 -4.593 1.00 96.06 83 THR A CA 1
ATOM 618 C C . THR A 1 83 ? 9.501 -5.699 -4.652 1.00 96.06 83 THR A C 1
ATOM 620 O O . THR A 1 83 ? 8.642 -5.887 -3.788 1.00 96.06 83 THR A O 1
ATOM 623 N N . ARG A 1 84 ? 9.722 -6.571 -5.645 1.00 97.06 84 ARG A N 1
ATOM 624 C CA . ARG A 1 84 ? 9.000 -7.842 -5.788 1.00 97.06 84 ARG A CA 1
ATOM 625 C C . ARG A 1 84 ? 9.186 -8.724 -4.559 1.00 97.06 84 ARG A C 1
ATOM 627 O O . ARG A 1 84 ? 8.193 -9.180 -3.994 1.00 97.06 84 ARG A O 1
ATOM 634 N N . ASP A 1 85 ? 10.429 -8.964 -4.161 1.00 96.06 85 ASP A N 1
ATOM 635 C CA . ASP A 1 85 ? 10.751 -9.926 -3.110 1.00 96.06 85 ASP A CA 1
ATOM 636 C C . ASP A 1 85 ? 10.258 -9.424 -1.750 1.00 96.06 85 ASP A C 1
ATOM 638 O O . ASP A 1 85 ? 9.521 -10.140 -1.071 1.00 96.06 85 ASP A O 1
ATOM 642 N N . CYS A 1 86 ? 10.496 -8.150 -1.414 1.00 96.25 86 CYS A N 1
ATOM 643 C CA . CYS A 1 86 ? 9.947 -7.547 -0.198 1.00 96.25 86 CYS A CA 1
ATOM 644 C C . CYS A 1 86 ? 8.410 -7.564 -0.177 1.00 96.25 86 CYS A C 1
ATOM 646 O O . CYS A 1 86 ? 7.809 -7.808 0.870 1.00 96.25 86 CYS A O 1
ATOM 648 N N . PHE A 1 87 ? 7.747 -7.323 -1.314 1.00 97.25 87 PHE A N 1
ATOM 649 C CA . PHE A 1 87 ? 6.287 -7.391 -1.390 1.00 97.25 87 PHE A CA 1
ATOM 650 C C . PHE A 1 87 ? 5.766 -8.814 -1.155 1.00 97.25 87 PHE A C 1
ATOM 652 O O . PHE A 1 87 ? 4.819 -9.000 -0.388 1.00 97.25 87 PHE A O 1
ATOM 659 N N . VAL A 1 88 ? 6.379 -9.825 -1.776 1.00 96.88 88 VAL A N 1
ATOM 660 C CA . VAL A 1 88 ? 5.995 -11.234 -1.593 1.00 96.88 88 VAL A CA 1
ATOM 661 C C . VAL A 1 88 ? 6.217 -11.677 -0.148 1.00 96.88 88 VAL A C 1
ATOM 663 O O . VAL A 1 88 ? 5.332 -12.302 0.441 1.00 96.88 88 VAL A O 1
ATOM 666 N N . GLU A 1 89 ? 7.345 -11.319 0.459 1.00 96.81 89 GLU A N 1
ATOM 667 C CA . GLU A 1 89 ? 7.622 -11.602 1.869 1.00 96.81 89 GLU A CA 1
ATOM 668 C C . GLU A 1 89 ? 6.605 -10.912 2.790 1.00 96.81 89 GLU A C 1
ATOM 670 O O . GLU A 1 89 ? 6.031 -11.554 3.671 1.00 96.81 89 GLU A O 1
ATOM 675 N N . ALA A 1 90 ? 6.287 -9.636 2.548 1.00 96.12 90 ALA A N 1
ATOM 676 C CA . ALA A 1 90 ? 5.294 -8.905 3.335 1.00 96.12 90 ALA A CA 1
ATOM 677 C C . ALA A 1 90 ? 3.892 -9.525 3.217 1.00 96.12 90 ALA A C 1
ATOM 679 O O . ALA A 1 90 ? 3.197 -9.714 4.216 1.00 96.12 90 ALA A O 1
ATOM 680 N N . MET A 1 91 ? 3.463 -9.875 2.000 1.00 96.31 91 MET A N 1
ATOM 681 C CA . MET A 1 91 ? 2.133 -10.443 1.760 1.00 96.31 91 MET A CA 1
ATOM 682 C C . MET A 1 91 ? 2.020 -11.910 2.196 1.00 96.31 91 MET A C 1
ATOM 684 O O . MET A 1 91 ? 0.925 -12.366 2.531 1.00 96.31 91 MET A O 1
ATOM 688 N N . SER A 1 92 ? 3.117 -12.662 2.228 1.00 95.12 92 SER A N 1
ATOM 689 C CA . SER A 1 92 ? 3.134 -14.020 2.791 1.00 95.12 92 SER A CA 1
ATOM 690 C C . SER A 1 92 ? 3.256 -14.030 4.318 1.00 95.12 92 SER A C 1
ATOM 692 O O . SER A 1 92 ? 2.904 -15.029 4.942 1.00 95.12 92 SER A O 1
ATOM 694 N N . GLY A 1 93 ? 3.685 -12.917 4.922 1.00 93.88 93 GLY A N 1
ATOM 695 C CA . GLY A 1 93 ? 3.994 -12.824 6.349 1.00 93.88 93 GLY A CA 1
ATOM 696 C C . GLY A 1 93 ? 5.392 -13.335 6.708 1.00 93.88 93 GLY A C 1
ATOM 697 O O . GLY A 1 93 ? 5.667 -13.528 7.886 1.00 93.88 93 GLY A O 1
ATOM 698 N N . ALA A 1 94 ? 6.255 -13.562 5.713 1.00 95.56 94 ALA A N 1
ATOM 699 C CA . ALA A 1 94 ? 7.647 -13.968 5.898 1.00 95.56 94 ALA A CA 1
ATOM 700 C C . ALA A 1 94 ? 8.599 -12.784 6.148 1.00 95.56 94 ALA A C 1
ATOM 702 O O . ALA A 1 94 ? 9.725 -12.999 6.587 1.00 95.56 94 ALA A O 1
ATOM 703 N N . LEU A 1 95 ? 8.173 -11.544 5.874 1.00 91.25 95 LEU A N 1
ATOM 704 C CA . LEU A 1 95 ? 8.997 -10.361 6.125 1.00 91.25 95 LEU A CA 1
ATOM 705 C C . LEU A 1 95 ? 9.102 -10.092 7.633 1.00 91.25 95 LEU A C 1
ATOM 707 O O . LEU A 1 95 ? 8.152 -9.607 8.248 1.00 91.25 95 LEU A O 1
ATOM 711 N N . GLU A 1 96 ? 10.265 -10.376 8.214 1.00 87.19 96 GLU A N 1
ATOM 712 C CA . GLU A 1 96 ? 10.516 -10.186 9.650 1.00 87.19 96 GLU A CA 1
ATOM 713 C C . GLU A 1 96 ? 11.120 -8.812 9.979 1.00 87.19 96 GLU A C 1
ATOM 715 O O . GLU A 1 96 ? 10.826 -8.239 11.029 1.00 87.19 96 GLU A O 1
ATOM 720 N N . ALA A 1 97 ? 11.960 -8.265 9.094 1.00 85.69 97 ALA A N 1
ATOM 721 C CA . ALA A 1 97 ? 12.641 -6.992 9.306 1.00 85.69 97 ALA A CA 1
ATOM 722 C C . ALA A 1 97 ? 13.030 -6.316 7.984 1.00 85.69 97 ALA A C 1
ATOM 724 O O . ALA A 1 97 ? 13.308 -6.978 6.987 1.00 85.69 97 ALA A O 1
ATOM 725 N N . VAL A 1 98 ? 13.120 -4.984 8.010 1.00 84.25 98 VAL A N 1
ATOM 726 C CA . VAL A 1 98 ? 13.704 -4.169 6.937 1.00 84.25 98 VAL A CA 1
ATOM 727 C C . VAL A 1 98 ? 14.837 -3.348 7.539 1.00 84.25 98 VAL A C 1
ATOM 729 O O . VAL A 1 98 ? 14.662 -2.718 8.582 1.00 84.25 98 VAL A O 1
ATOM 732 N N . GLY A 1 99 ? 16.004 -3.361 6.897 1.00 85.38 99 GLY A N 1
ATOM 733 C CA . GLY A 1 99 ? 17.189 -2.642 7.356 1.00 85.38 99 GLY A CA 1
ATOM 734 C C . GLY A 1 99 ? 17.863 -1.886 6.220 1.00 85.38 99 GLY A C 1
ATOM 735 O O . GLY A 1 99 ? 17.870 -2.334 5.076 1.00 85.38 99 GLY A O 1
ATOM 736 N N . PHE A 1 100 ? 18.466 -0.748 6.551 1.00 85.00 100 PHE A N 1
ATOM 737 C CA . PHE A 1 100 ? 19.213 0.082 5.612 1.00 85.00 100 PHE A CA 1
ATOM 738 C C . PHE A 1 100 ? 20.630 0.276 6.135 1.00 85.00 100 PHE A C 1
ATOM 740 O O . PHE A 1 100 ? 20.849 0.411 7.338 1.00 85.00 100 PHE A O 1
ATOM 747 N N . ARG A 1 101 ? 21.608 0.289 5.227 1.00 83.31 101 ARG A N 1
ATOM 748 C CA . ARG A 1 101 ? 22.994 0.592 5.579 1.00 83.31 101 ARG A CA 1
ATOM 749 C C . ARG A 1 101 ? 23.276 2.058 5.297 1.00 83.31 101 ARG A C 1
ATOM 751 O O . ARG A 1 101 ? 23.226 2.480 4.145 1.00 83.31 101 ARG A O 1
ATOM 758 N N . GLU A 1 102 ? 23.638 2.800 6.333 1.00 77.81 102 GLU A N 1
ATOM 759 C CA . GLU A 1 102 ? 24.142 4.160 6.187 1.00 77.81 102 GLU A CA 1
ATOM 760 C C . GLU A 1 102 ? 25.607 4.145 5.711 1.00 77.81 102 GLU A C 1
ATOM 762 O O . GLU A 1 102 ? 26.407 3.296 6.113 1.00 77.81 102 GLU A O 1
ATOM 767 N N . SER A 1 103 ? 25.977 5.080 4.838 1.00 72.50 103 SER A N 1
ATOM 768 C CA . SER A 1 103 ? 27.341 5.235 4.312 1.00 72.50 103 SER A CA 1
ATOM 769 C C . SER A 1 103 ? 28.316 5.957 5.259 1.00 72.50 103 SER A C 1
ATOM 771 O O . SER A 1 103 ? 29.485 6.113 4.903 1.00 72.50 103 SER A O 1
ATOM 773 N N . SER A 1 104 ? 27.893 6.386 6.454 1.00 61.59 104 SER A N 1
ATOM 774 C CA . SER A 1 104 ? 28.719 7.136 7.415 1.00 61.59 104 SER A CA 1
ATOM 775 C C . SER A 1 104 ? 29.702 6.232 8.174 1.00 61.59 104 SER A C 1
ATOM 777 O O . SER A 1 104 ? 29.633 6.007 9.378 1.00 61.59 104 SER A O 1
ATOM 779 N N . ARG A 1 105 ? 30.713 5.721 7.472 1.00 53.00 105 ARG A N 1
ATOM 780 C CA . ARG A 1 105 ? 31.831 5.037 8.135 1.00 53.00 105 ARG A CA 1
ATOM 781 C C . ARG A 1 105 ? 32.865 5.981 8.765 1.00 53.00 105 ARG A C 1
ATOM 783 O O . ARG A 1 105 ? 33.905 5.479 9.166 1.00 53.00 105 ARG A O 1
ATOM 790 N N . ASP A 1 106 ? 32.599 7.290 8.879 1.00 57.69 106 ASP A N 1
ATOM 791 C CA . ASP A 1 106 ? 33.620 8.243 9.356 1.00 57.69 106 ASP A CA 1
ATOM 792 C C . ASP A 1 106 ? 33.150 9.479 10.154 1.00 57.69 106 ASP A C 1
ATOM 794 O O . ASP A 1 106 ? 33.924 10.412 10.353 1.00 57.69 106 ASP A O 1
ATOM 798 N N . THR A 1 107 ? 31.930 9.516 10.694 1.00 53.34 107 THR A N 1
ATOM 799 C CA . THR A 1 107 ? 31.580 10.554 11.685 1.00 53.34 107 THR A CA 1
ATOM 800 C C . THR A 1 107 ? 30.772 9.965 12.822 1.00 53.34 107 THR A C 1
ATOM 802 O O . THR A 1 107 ? 29.774 9.295 12.594 1.00 53.34 107 THR A O 1
ATOM 805 N N . ALA A 1 108 ? 31.223 10.232 14.049 1.00 55.31 108 ALA A N 1
ATOM 806 C CA . ALA A 1 108 ? 30.676 9.780 15.326 1.00 55.31 108 ALA A CA 1
ATOM 807 C C . ALA A 1 108 ? 29.278 10.352 15.655 1.00 55.31 108 ALA A C 1
ATOM 809 O O . ALA A 1 108 ? 29.066 10.926 16.720 1.00 55.31 108 ALA A O 1
ATOM 810 N N . ALA A 1 109 ? 28.326 10.196 14.744 1.00 60.12 109 ALA A N 1
ATOM 811 C CA . ALA A 1 109 ? 26.909 10.415 14.969 1.00 60.12 109 ALA A CA 1
ATOM 812 C C . ALA A 1 109 ? 26.183 9.192 14.406 1.00 60.12 109 ALA A C 1
ATOM 814 O O . ALA A 1 109 ? 25.830 9.142 13.233 1.00 60.12 109 ALA A O 1
ATOM 815 N N . SER A 1 110 ? 26.052 8.159 15.236 1.00 58.09 110 SER A N 1
ATOM 816 C CA . SER A 1 110 ? 25.197 7.016 14.932 1.00 58.09 110 SER A CA 1
ATOM 817 C C . SER A 1 110 ? 23.746 7.479 14.835 1.00 58.09 110 SER A C 1
ATOM 819 O O . SER A 1 110 ? 23.300 8.236 15.696 1.00 58.09 110 SER A O 1
ATOM 821 N N . PHE A 1 111 ? 23.011 6.973 13.845 1.00 63.69 111 PHE A N 1
ATOM 822 C CA . PHE A 1 111 ? 21.549 7.021 13.814 1.00 63.69 111 PHE A CA 1
ATOM 823 C C . PHE A 1 111 ? 20.985 6.492 15.148 1.00 63.69 111 PHE A C 1
ATOM 825 O O . PHE A 1 111 ? 21.243 5.344 15.512 1.00 63.69 111 PHE A O 1
ATOM 832 N N . ASP A 1 112 ? 20.281 7.336 15.906 1.00 66.12 112 ASP A N 1
ATOM 833 C CA . ASP A 1 112 ? 19.815 7.057 17.275 1.00 66.12 112 ASP A CA 1
ATOM 834 C C . ASP A 1 112 ? 18.421 6.412 17.334 1.00 66.12 112 ASP A C 1
ATOM 836 O O . ASP A 1 112 ? 17.950 6.057 18.414 1.00 66.12 112 ASP A O 1
ATOM 840 N N . GLY A 1 113 ? 17.801 6.176 16.174 1.00 58.94 113 GLY A N 1
ATOM 841 C CA . GLY A 1 113 ? 16.575 5.388 16.053 1.00 58.94 113 GLY A CA 1
ATOM 842 C C . GLY A 1 113 ? 15.339 6.024 16.695 1.00 58.94 113 GLY A C 1
ATOM 843 O O . GLY A 1 113 ? 14.403 5.287 17.013 1.00 58.94 113 GLY A O 1
ATOM 844 N N . LEU A 1 114 ? 15.340 7.348 16.891 1.00 41.59 114 LEU A N 1
ATOM 845 C CA . LEU A 1 114 ? 14.224 8.131 17.434 1.00 41.59 114 LEU A CA 1
ATOM 846 C C . LEU A 1 114 ? 13.509 8.962 16.363 1.00 41.59 114 LEU A C 1
ATOM 848 O O . LEU A 1 114 ? 14.185 9.512 15.465 1.00 41.59 114 LEU A O 1
#

Foldseek 3Di:
DDQDLEDAAADADDDVLVCLVVDPLVVVVVSVVVRYAYEEDHNCVVVQVSNCVVPPPDGHYDAHHCCPAQVDDVVRVHHDPVRVVCVVCVSVVVDPDDDDDDPCPDDPDPDPPD

Sequence (114 aa):
DAAPSVALATRGGYGLTRLLDQIDWGRIGHSIEHGTRWVGYSDLTALQNGLIAHRKGLAMWSGPLACDDFGRSEAEGGVDEVTRDCFVEAMSGALEAVGFRESSRDTAASFDGL